Protein AF-A0A848JXN6-F1 (afdb_monomer_lite)

Radius of gyration: 14.68 Å; chains: 1; bounding box: 45×11×31 Å

Structure (mmCIF, N/CA/C/O backbone):
data_AF-A0A848JXN6-F1
#
_entry.id   AF-A0A848JXN6-F1
#
loop_
_atom_site.group_PDB
_atom_site.id
_atom_site.type_symbol
_atom_site.label_atom_id
_atom_site.label_alt_id
_atom_site.label_comp_id
_atom_site.label_asym_id
_atom_site.label_entity_id
_atom_site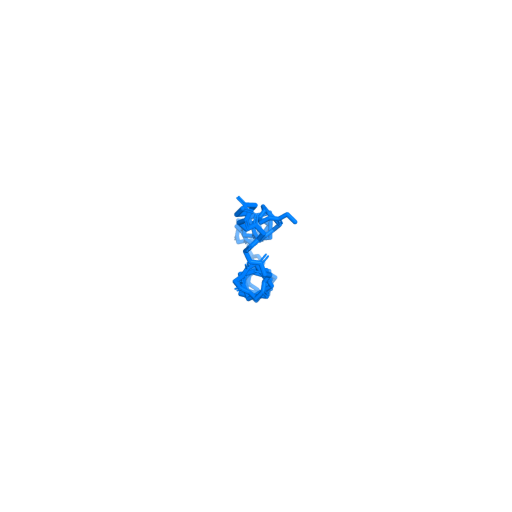.label_seq_id
_atom_site.pdbx_PDB_ins_code
_atom_site.Cartn_x
_atom_site.Cartn_y
_atom_site.Cartn_z
_atom_site.occupancy
_atom_site.B_iso_or_equiv
_atom_site.auth_seq_id
_atom_site.auth_comp_id
_atom_site.auth_asym_id
_atom_site.auth_atom_id
_atom_site.pdbx_PDB_model_num
ATOM 1 N N . MET A 1 1 ? 9.271 6.300 -9.249 1.00 64.25 1 MET A N 1
ATOM 2 C CA . MET A 1 1 ? 10.001 6.034 -7.985 1.00 64.25 1 MET A CA 1
ATOM 3 C C . MET A 1 1 ? 9.376 4.813 -7.325 1.00 64.25 1 MET A C 1
ATOM 5 O O . MET A 1 1 ? 8.156 4.779 -7.223 1.00 64.25 1 MET A O 1
ATOM 9 N N . MET A 1 2 ? 10.160 3.820 -6.895 1.00 74.75 2 MET A N 1
ATOM 10 C 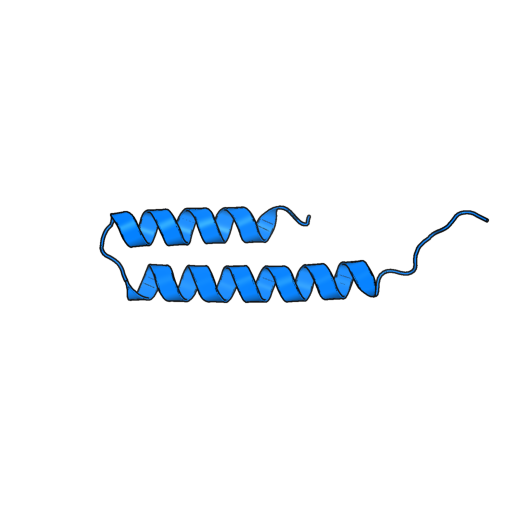CA . MET A 1 2 ? 9.622 2.582 -6.295 1.00 74.75 2 MET A CA 1
ATOM 11 C C . MET A 1 2 ? 8.889 2.778 -4.954 1.00 74.75 2 MET A C 1
ATOM 13 O O . MET A 1 2 ? 8.297 1.837 -4.444 1.00 74.75 2 MET A O 1
ATOM 17 N N . SER A 1 3 ? 8.892 3.984 -4.379 1.00 85.44 3 SER A N 1
ATOM 18 C CA . SER A 1 3 ? 8.243 4.298 -3.100 1.00 85.44 3 SER A CA 1
ATOM 19 C C . SER A 1 3 ? 6.716 4.479 -3.182 1.00 85.44 3 SER A C 1
ATOM 21 O O . SER A 1 3 ? 6.034 4.374 -2.167 1.00 85.44 3 SER A O 1
ATOM 23 N N . LEU A 1 4 ? 6.156 4.725 -4.372 1.00 85.31 4 LEU A N 1
ATOM 24 C CA . LEU A 1 4 ? 4.719 4.958 -4.590 1.00 85.31 4 LEU A CA 1
ATOM 25 C C . LEU A 1 4 ? 3.776 3.889 -3.987 1.00 85.31 4 LEU A C 1
ATOM 27 O O . LEU A 1 4 ? 2.832 4.270 -3.291 1.00 85.31 4 LEU A O 1
ATOM 31 N N . PRO A 1 5 ? 3.999 2.574 -4.191 1.00 88.50 5 PRO A N 1
ATOM 32 C CA . PRO A 1 5 ? 3.112 1.538 -3.657 1.00 88.50 5 PRO A CA 1
ATOM 33 C C . PRO A 1 5 ? 3.023 1.532 -2.125 1.00 88.50 5 PRO A C 1
ATOM 35 O O . PRO A 1 5 ? 1.966 1.197 -1.589 1.00 88.50 5 PRO A O 1
ATOM 38 N N . PHE A 1 6 ? 4.073 1.959 -1.416 1.00 89.44 6 PHE A N 1
ATOM 39 C CA . PHE A 1 6 ? 4.094 2.004 0.050 1.00 89.44 6 PHE A CA 1
ATOM 40 C C . PHE A 1 6 ? 3.115 3.040 0.616 1.00 89.44 6 PHE A C 1
ATOM 42 O O . PHE A 1 6 ? 2.446 2.770 1.612 1.00 89.44 6 PHE A O 1
ATOM 49 N N . PHE A 1 7 ? 2.958 4.190 -0.049 1.00 90.88 7 PHE A N 1
ATOM 50 C CA . PHE A 1 7 ? 1.971 5.198 0.349 1.00 90.88 7 PHE A CA 1
ATOM 51 C C . PHE A 1 7 ? 0.536 4.693 0.177 1.00 90.88 7 PHE A C 1
ATOM 53 O O . PHE A 1 7 ? -0.311 4.947 1.030 1.00 90.88 7 PHE A O 1
ATOM 60 N N . GLY A 1 8 ? 0.255 3.928 -0.881 1.00 89.94 8 GLY A N 1
ATOM 61 C CA . GLY A 1 8 ? -1.070 3.330 -1.053 1.00 89.94 8 GLY A CA 1
ATOM 62 C C . GLY A 1 8 ? -1.375 2.243 -0.009 1.00 89.94 8 GLY A C 1
ATOM 63 O O . GLY A 1 8 ? -2.501 2.174 0.481 1.00 89.94 8 GLY A O 1
ATOM 64 N N . VAL A 1 9 ? -0.371 1.471 0.436 1.00 90.19 9 VAL A N 1
ATOM 65 C CA . VAL A 1 9 ? -0.536 0.506 1.541 1.00 90.19 9 VAL A CA 1
ATOM 66 C C . VAL A 1 9 ? -0.790 1.242 2.857 1.00 90.19 9 VAL A C 1
ATOM 68 O O . VAL A 1 9 ? -1.656 0.836 3.630 1.00 90.19 9 VAL A O 1
ATOM 71 N N . PHE A 1 10 ? -0.095 2.354 3.098 1.00 91.38 10 PHE A N 1
ATOM 72 C CA . PHE A 1 10 ? -0.350 3.208 4.257 1.00 91.38 10 PHE A CA 1
ATOM 73 C C . PHE A 1 10 ? -1.793 3.739 4.273 1.00 91.38 10 PHE A C 1
ATOM 75 O O . PHE A 1 10 ? -2.471 3.657 5.297 1.00 91.38 10 PHE A O 1
ATOM 82 N N . LEU A 1 11 ? -2.305 4.205 3.129 1.00 91.50 11 LEU A N 1
ATOM 83 C CA . LEU A 1 11 ? -3.702 4.632 3.007 1.00 91.50 11 LEU A CA 1
ATOM 84 C C . LEU A 1 11 ? -4.685 3.468 3.203 1.00 91.50 11 LEU A C 1
ATOM 86 O O . LEU A 1 11 ? -5.715 3.652 3.850 1.00 91.50 11 LEU A O 1
ATOM 90 N N . ALA A 1 12 ? -4.370 2.268 2.708 1.00 90.81 12 ALA A N 1
ATOM 91 C CA . ALA A 1 12 ? -5.185 1.074 2.937 1.00 90.81 12 ALA A CA 1
ATOM 92 C C . ALA A 1 12 ? -5.277 0.722 4.433 1.00 90.81 12 ALA A C 1
ATOM 94 O O . ALA A 1 12 ? -6.353 0.384 4.936 1.00 90.81 12 ALA A O 1
ATOM 95 N N . LEU A 1 13 ? -4.169 0.856 5.169 1.00 90.94 13 LEU A N 1
ATOM 96 C CA . LEU A 1 13 ? -4.138 0.672 6.621 1.00 90.94 13 LEU A CA 1
ATOM 97 C C . LEU A 1 13 ? -4.964 1.743 7.342 1.00 90.94 13 LEU A C 1
ATOM 99 O O . LEU A 1 13 ? -5.790 1.399 8.185 1.00 90.94 13 LEU A O 1
ATOM 103 N N . ALA A 1 14 ? -4.822 3.016 6.968 1.00 93.19 14 ALA A N 1
ATOM 104 C CA . ALA A 1 14 ? -5.641 4.095 7.523 1.00 93.19 14 ALA A CA 1
ATOM 105 C C . ALA A 1 14 ? -7.146 3.863 7.274 1.00 93.19 14 ALA A C 1
ATOM 107 O O . ALA A 1 14 ? -7.950 3.976 8.199 1.00 93.19 14 ALA A O 1
ATOM 108 N N . ALA A 1 15 ? -7.528 3.443 6.063 1.00 91.69 15 ALA A N 1
ATOM 109 C CA . ALA A 1 15 ? -8.911 3.097 5.727 1.00 91.69 15 ALA A CA 1
ATOM 110 C C . ALA A 1 15 ? -9.428 1.889 6.533 1.00 91.69 15 ALA A C 1
ATOM 112 O O . ALA A 1 15 ? -10.600 1.854 6.914 1.00 91.69 15 ALA A O 1
ATOM 113 N N . THR A 1 16 ? -8.552 0.927 6.849 1.00 92.31 16 THR A N 1
ATOM 114 C CA . THR A 1 16 ? -8.877 -0.213 7.723 1.00 92.31 16 THR A CA 1
ATOM 115 C C . THR A 1 16 ? -9.183 0.256 9.144 1.00 92.31 16 THR A C 1
ATOM 117 O O . THR A 1 16 ? -10.184 -0.168 9.722 1.00 92.31 16 THR A O 1
ATOM 120 N N . LEU A 1 17 ? -8.371 1.172 9.684 1.00 92.75 17 LEU A N 1
ATOM 121 C CA . LEU A 1 17 ? -8.578 1.758 11.015 1.00 92.75 17 LEU A CA 1
ATOM 122 C C . LEU A 1 17 ? -9.866 2.591 11.094 1.00 92.75 17 LEU A C 1
ATOM 124 O O . LEU A 1 17 ? -10.508 2.630 12.139 1.00 92.75 17 LEU A O 1
ATOM 128 N N . MET A 1 18 ? -10.283 3.203 9.984 1.00 93.94 18 MET A N 1
ATOM 129 C CA . MET A 1 18 ? -11.557 3.927 9.868 1.00 93.94 18 MET A CA 1
ATOM 130 C C . MET A 1 18 ? -12.771 3.006 9.631 1.00 93.94 18 MET A C 1
ATOM 132 O O . MET A 1 18 ? -13.884 3.494 9.442 1.00 93.94 18 MET A O 1
ATOM 136 N N . GLY A 1 19 ? -12.583 1.680 9.602 1.00 92.50 19 GLY A N 1
ATOM 137 C CA . GLY A 1 19 ? -13.652 0.701 9.373 1.00 92.50 19 GLY A CA 1
ATOM 138 C C . GLY A 1 19 ? -14.121 0.592 7.916 1.00 92.50 19 GLY A C 1
ATOM 139 O O . GLY A 1 19 ? -15.049 -0.163 7.615 1.00 92.50 19 GLY A O 1
ATOM 140 N N . GLN A 1 20 ? -13.475 1.291 6.981 1.00 89.62 20 GLN A N 1
ATOM 141 C CA . GLN A 1 20 ? -13.847 1.313 5.567 1.00 89.62 20 GLN A CA 1
ATOM 142 C C . GLN A 1 20 ? -13.228 0.130 4.807 1.00 89.62 20 GLN A C 1
ATOM 144 O O . GLN A 1 20 ? -12.325 0.290 3.985 1.00 89.62 20 GLN A O 1
ATOM 149 N N . ARG A 1 21 ? -13.742 -1.081 5.063 1.00 89.12 21 ARG A N 1
ATOM 150 C CA . ARG A 1 21 ? -13.223 -2.343 4.493 1.00 89.12 21 ARG A CA 1
ATOM 151 C C . ARG A 1 21 ? -13.071 -2.330 2.970 1.00 89.12 21 ARG A C 1
ATOM 153 O O . ARG A 1 21 ? -12.044 -2.770 2.466 1.00 89.12 21 ARG A O 1
ATOM 160 N N . MET A 1 22 ? -14.069 -1.829 2.240 1.00 92.19 22 MET A N 1
ATOM 161 C CA . MET A 1 22 ? -14.019 -1.814 0.771 1.00 92.19 22 MET A CA 1
ATOM 162 C C . MET A 1 22 ? -12.950 -0.853 0.244 1.00 92.19 22 MET A C 1
ATOM 164 O O . MET A 1 22 ? -12.213 -1.207 -0.672 1.00 92.19 22 MET A O 1
ATOM 168 N N . ALA A 1 23 ? -12.817 0.328 0.854 1.00 89.81 23 ALA A N 1
ATOM 169 C CA . ALA A 1 23 ? -11.778 1.289 0.491 1.00 89.81 23 ALA A CA 1
ATOM 170 C C . ALA A 1 23 ? -10.378 0.744 0.809 1.00 89.81 23 ALA A C 1
ATOM 172 O O . ALA A 1 23 ? -9.476 0.857 -0.016 1.00 89.81 23 ALA A O 1
ATOM 173 N N . ALA A 1 24 ? -10.212 0.084 1.960 1.00 91.50 24 ALA A N 1
ATOM 174 C CA . ALA A 1 24 ? -8.963 -0.570 2.335 1.00 91.50 24 ALA A CA 1
ATOM 175 C C . ALA A 1 24 ? -8.551 -1.659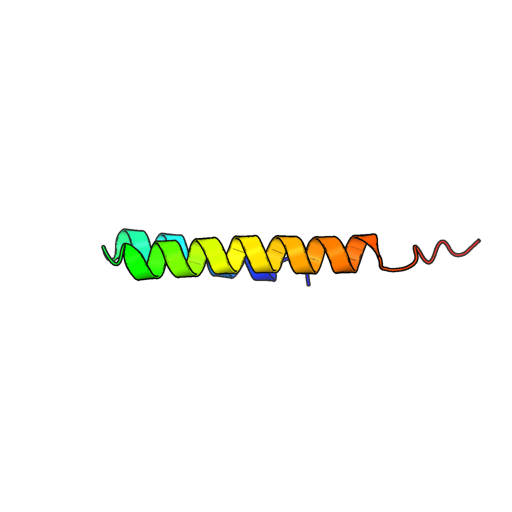 1.332 1.00 91.50 24 ALA A C 1
ATOM 177 O O . ALA A 1 24 ? -7.406 -1.679 0.884 1.00 91.50 24 ALA A O 1
ATOM 178 N N . LEU A 1 25 ? -9.487 -2.527 0.932 1.00 93.44 25 LEU A N 1
ATOM 179 C CA . LEU A 1 25 ? -9.230 -3.565 -0.070 1.00 93.44 25 LEU A CA 1
ATOM 180 C C . LEU A 1 25 ? -8.882 -2.963 -1.435 1.00 93.44 25 LEU A C 1
ATOM 182 O O . LEU A 1 25 ? -7.910 -3.391 -2.054 1.00 93.44 25 LEU A O 1
ATOM 186 N N . ALA A 1 26 ? -9.629 -1.953 -1.885 1.00 94.81 26 ALA A N 1
ATOM 187 C CA . ALA A 1 26 ? -9.363 -1.282 -3.154 1.00 94.81 26 ALA A CA 1
ATOM 188 C C . ALA A 1 26 ? -7.970 -0.631 -3.172 1.00 94.81 26 ALA A C 1
ATOM 190 O O . ALA A 1 26 ? -7.204 -0.844 -4.112 1.00 94.81 26 ALA A O 1
ATOM 191 N N . LEU A 1 27 ? -7.614 0.102 -2.112 1.00 93.69 27 LEU A N 1
ATOM 192 C CA . LEU A 1 27 ? -6.299 0.731 -1.965 1.00 93.69 27 LEU A CA 1
ATOM 193 C C . LEU A 1 27 ? -5.174 -0.306 -1.913 1.00 93.69 27 LEU A C 1
ATOM 195 O O . LEU A 1 27 ? -4.143 -0.123 -2.557 1.00 93.69 27 LEU A O 1
ATOM 199 N N . TRP A 1 28 ? -5.386 -1.418 -1.209 1.00 93.69 28 TRP A N 1
ATOM 200 C CA . TRP A 1 28 ? -4.413 -2.503 -1.140 1.00 93.69 28 TRP A CA 1
ATOM 201 C C . TRP A 1 28 ? -4.166 -3.141 -2.514 1.00 93.69 28 TRP A C 1
ATOM 203 O O . TRP A 1 28 ? -3.014 -3.243 -2.941 1.00 93.69 28 TRP A O 1
ATOM 213 N N . VAL A 1 29 ? -5.228 -3.50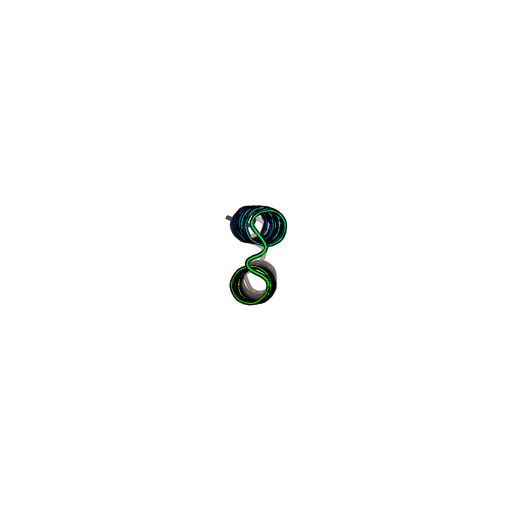4 -3.245 1.00 96.44 29 VAL A N 1
ATOM 214 C CA . VAL A 1 29 ? -5.114 -4.079 -4.599 1.00 96.44 29 VAL A CA 1
ATOM 215 C C . VAL A 1 29 ? -4.407 -3.106 -5.544 1.00 96.44 29 VAL A C 1
ATOM 217 O O . VAL A 1 29 ? -3.512 -3.509 -6.288 1.00 96.44 29 VAL A O 1
ATOM 220 N N . LEU A 1 30 ? -4.764 -1.821 -5.491 1.00 95.50 30 LEU A N 1
ATOM 221 C CA . LEU A 1 30 ? -4.170 -0.788 -6.338 1.00 95.50 30 LEU A CA 1
ATOM 222 C C . LEU A 1 30 ? -2.675 -0.603 -6.036 1.00 95.50 30 LEU A C 1
ATOM 224 O O . LEU A 1 30 ? -1.866 -0.487 -6.960 1.00 95.50 30 LEU A O 1
ATOM 228 N N . SER A 1 31 ? -2.284 -0.666 -4.762 1.00 93.50 31 SER A N 1
ATOM 229 C CA . SER A 1 31 ? -0.881 -0.673 -4.342 1.00 93.50 31 SER A CA 1
ATOM 230 C C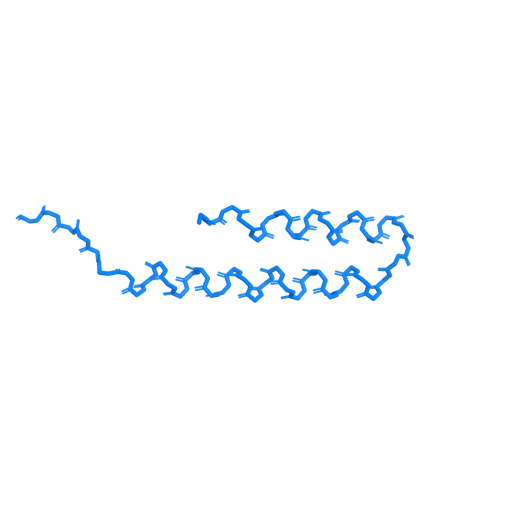 . SER A 1 31 ? -0.102 -1.866 -4.877 1.00 93.50 31 SER A C 1
ATOM 232 O O . SER A 1 31 ? 0.995 -1.685 -5.410 1.00 93.50 31 SER A O 1
ATOM 234 N N . VAL A 1 32 ? -0.660 -3.073 -4.769 1.00 94.25 32 VAL A N 1
ATOM 235 C CA . VAL A 1 32 ? -0.023 -4.293 -5.286 1.00 94.25 32 VAL A CA 1
ATOM 236 C C . VAL A 1 32 ? 0.139 -4.207 -6.804 1.00 94.25 32 VAL A C 1
ATOM 238 O O . VAL A 1 32 ? 1.232 -4.446 -7.317 1.00 94.25 32 VAL A O 1
ATOM 241 N N . ALA A 1 33 ? -0.903 -3.790 -7.527 1.00 95.31 33 ALA A N 1
ATOM 242 C CA . ALA A 1 33 ? -0.846 -3.619 -8.977 1.00 95.31 33 ALA A CA 1
ATOM 243 C C . ALA A 1 33 ? 0.213 -2.585 -9.392 1.00 95.31 33 ALA A C 1
ATOM 245 O O . ALA A 1 33 ? 1.019 -2.845 -10.285 1.00 95.31 33 ALA A O 1
ATOM 246 N N . THR A 1 34 ? 0.269 -1.445 -8.698 1.00 93.50 34 THR A N 1
ATOM 247 C CA . THR A 1 34 ? 1.279 -0.404 -8.939 1.00 93.50 34 THR A CA 1
ATOM 248 C C . THR A 1 34 ? 2.689 -0.943 -8.710 1.00 93.50 34 THR A C 1
ATOM 250 O O . THR A 1 34 ? 3.582 -0.684 -9.515 1.00 93.50 34 THR A O 1
ATOM 253 N N . MET A 1 35 ? 2.895 -1.732 -7.650 1.00 92.12 35 MET A N 1
ATOM 254 C CA . MET A 1 35 ? 4.189 -2.355 -7.380 1.00 92.12 35 MET A CA 1
ATOM 255 C C . MET A 1 35 ? 4.613 -3.302 -8.505 1.00 92.12 35 MET A C 1
ATOM 257 O O . MET A 1 35 ? 5.747 -3.214 -8.966 1.00 92.12 35 MET A O 1
ATOM 261 N N . LEU A 1 36 ? 3.708 -4.158 -8.988 1.00 93.06 36 LEU A N 1
ATOM 262 C CA . LEU A 1 36 ? 3.996 -5.079 -10.093 1.00 93.06 36 LEU A CA 1
ATOM 263 C C . LEU A 1 36 ? 4.332 -4.338 -11.391 1.00 93.06 36 LEU A C 1
ATOM 265 O O . LEU A 1 36 ? 5.264 -4.724 -12.093 1.00 93.06 36 LEU A O 1
ATOM 269 N N . VAL A 1 37 ? 3.609 -3.258 -11.697 1.00 92.19 37 VAL A N 1
ATOM 270 C CA . VAL A 1 37 ? 3.884 -2.420 -12.873 1.00 92.19 37 VAL A CA 1
ATOM 271 C C . VAL A 1 37 ? 5.255 -1.761 -12.761 1.00 92.19 37 VAL A C 1
ATOM 273 O O . VAL A 1 37 ? 6.046 -1.847 -13.697 1.00 92.19 37 VAL A O 1
ATOM 276 N N . LEU A 1 38 ? 5.568 -1.144 -11.619 1.00 89.50 38 LEU A N 1
ATOM 277 C CA . LEU A 1 38 ? 6.864 -0.495 -11.404 1.00 89.50 38 LEU A CA 1
ATOM 278 C C . LEU A 1 38 ? 8.019 -1.497 -11.415 1.00 89.50 38 LEU A C 1
ATOM 280 O O . LEU A 1 38 ? 9.069 -1.200 -11.976 1.00 89.50 38 LEU A O 1
ATOM 284 N N . PHE A 1 39 ? 7.820 -2.680 -10.836 1.00 88.81 39 PHE A N 1
ATOM 285 C CA . PHE A 1 39 ? 8.795 -3.762 -10.892 1.00 88.81 39 PHE A CA 1
ATOM 286 C C . PHE A 1 39 ? 9.032 -4.216 -12.331 1.00 88.81 39 PHE A C 1
ATOM 288 O O . PHE A 1 39 ? 10.178 -4.318 -12.757 1.00 88.81 39 PHE A O 1
ATOM 295 N N . ARG A 1 40 ? 7.959 -4.427 -13.104 1.00 88.56 40 ARG A N 1
ATOM 296 C CA . ARG A 1 40 ? 8.065 -4.793 -14.518 1.00 88.56 40 ARG A CA 1
ATOM 297 C C . ARG A 1 40 ? 8.863 -3.750 -15.289 1.00 88.56 40 ARG A C 1
ATOM 299 O O . ARG A 1 40 ? 9.791 -4.137 -15.983 1.00 88.56 40 ARG A O 1
ATOM 306 N N . LEU A 1 41 ? 8.526 -2.468 -15.130 1.00 87.88 41 LEU A N 1
ATOM 307 C CA . LEU A 1 41 ? 9.241 -1.368 -15.780 1.00 87.88 41 LEU A CA 1
ATOM 308 C C . LEU A 1 41 ? 10.727 -1.394 -15.418 1.00 87.88 41 LEU A C 1
ATOM 310 O O . LEU A 1 41 ? 11.557 -1.425 -16.316 1.00 87.88 41 LEU A O 1
ATOM 314 N N . HIS A 1 42 ? 11.048 -1.519 -14.130 1.00 85.00 42 HIS A N 1
ATOM 315 C CA . HIS A 1 42 ? 12.429 -1.544 -13.659 1.00 85.00 42 HIS A CA 1
ATOM 316 C C . HIS A 1 42 ? 13.245 -2.742 -14.160 1.00 85.00 42 HIS A C 1
ATOM 318 O O . HIS A 1 42 ? 14.438 -2.612 -14.398 1.00 85.00 42 HIS A O 1
A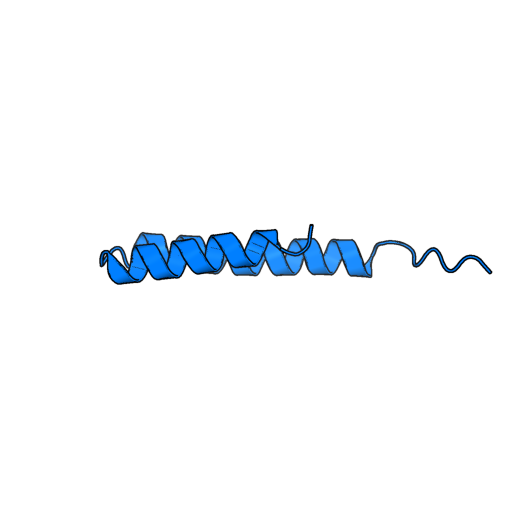TOM 324 N N . VAL A 1 43 ? 12.622 -3.914 -14.307 1.00 85.31 43 VAL A N 1
ATOM 325 C CA . VAL A 1 43 ? 13.294 -5.117 -14.828 1.00 85.31 43 VAL A CA 1
ATOM 326 C C . VAL A 1 43 ? 13.451 -5.064 -16.349 1.00 85.31 43 VAL A C 1
ATOM 328 O O . VAL A 1 43 ? 14.395 -5.638 -16.886 1.00 85.31 43 VAL A O 1
ATOM 331 N N . THR A 1 44 ? 12.535 -4.398 -17.057 1.00 84.06 44 THR A N 1
ATOM 332 C CA . THR A 1 44 ? 12.638 -4.190 -18.510 1.00 84.06 44 THR A CA 1
ATOM 333 C C . THR A 1 44 ? 13.512 -3.006 -18.895 1.00 84.06 44 THR A C 1
ATOM 335 O O . THR A 1 44 ? 13.874 -2.891 -20.065 1.00 84.06 44 THR A O 1
ATOM 338 N N . ASP A 1 45 ? 13.831 -2.128 -17.944 1.00 78.88 45 ASP A N 1
ATOM 339 C CA . ASP A 1 45 ? 14.764 -1.041 -18.179 1.00 78.88 45 ASP A CA 1
ATOM 340 C C . ASP A 1 45 ? 16.127 -1.651 -18.545 1.00 78.88 45 ASP A C 1
ATOM 342 O O . ASP A 1 45 ? 16.658 -2.472 -17.788 1.00 78.88 45 ASP A O 1
ATOM 346 N N . PRO A 1 46 ? 16.693 -1.306 -19.719 1.00 75.19 46 PRO A N 1
ATOM 347 C CA . PRO A 1 46 ? 17.988 -1.822 -20.117 1.00 75.19 46 PRO A CA 1
ATOM 348 C C . PRO A 1 46 ? 18.993 -1.419 -19.047 1.00 75.19 46 PRO A C 1
ATOM 350 O O . PRO A 1 46 ? 19.150 -0.235 -18.736 1.00 75.19 46 PRO A O 1
ATOM 353 N N . LEU A 1 47 ? 19.650 -2.421 -18.465 1.00 69.19 47 LEU A N 1
ATOM 354 C CA . LEU A 1 47 ? 20.696 -2.206 -17.485 1.00 69.19 47 LEU A CA 1
ATOM 355 C C . LEU A 1 47 ? 21.792 -1.418 -18.206 1.00 69.19 47 LEU A C 1
ATOM 357 O O . LEU A 1 47 ? 22.540 -1.984 -19.002 1.00 69.19 47 LEU A O 1
ATOM 361 N N . ASN A 1 48 ? 21.840 -0.101 -17.985 1.00 64.81 48 ASN A N 1
ATOM 362 C CA . ASN A 1 48 ? 22.901 0.758 -18.495 1.00 64.81 48 ASN A CA 1
ATOM 363 C C . ASN A 1 48 ? 24.161 0.467 -17.677 1.00 64.81 48 ASN A C 1
ATOM 365 O O . ASN A 1 48 ? 24.597 1.262 -16.844 1.00 64.81 48 ASN A O 1
ATOM 369 N N . ILE A 1 49 ? 24.684 -0.743 -17.852 1.00 64.81 49 ILE A N 1
ATOM 370 C CA . ILE A 1 49 ? 26.032 -1.091 -17.460 1.00 64.81 49 ILE A CA 1
ATOM 371 C C . ILE A 1 49 ? 26.883 -0.287 -18.433 1.00 64.81 49 ILE A C 1
ATOM 373 O O . ILE A 1 49 ? 26.983 -0.643 -19.605 1.00 64.81 49 ILE A O 1
ATOM 377 N N . ALA A 1 50 ? 27.413 0.845 -17.972 1.00 62.69 50 ALA A N 1
ATOM 378 C CA . ALA A 1 50 ? 28.519 1.499 -18.646 1.00 62.69 50 ALA A CA 1
ATOM 379 C C . ALA A 1 50 ? 29.668 0.480 -18.678 1.00 62.69 50 ALA A C 1
ATOM 381 O O . ALA A 1 50 ? 30.354 0.287 -17.675 1.00 62.69 50 ALA A O 1
ATOM 382 N N . LEU A 1 51 ? 29.753 -0.261 -19.783 1.00 50.88 51 LEU A N 1
ATOM 383 C CA . LEU A 1 51 ? 30.878 -1.112 -20.150 1.00 50.88 51 LEU A CA 1
ATOM 384 C C . LEU A 1 51 ? 31.945 -0.231 -20.793 1.00 50.88 51 LEU A C 1
ATOM 386 O O . LEU A 1 51 ? 31.584 0.525 -21.724 1.00 50.88 51 LEU A O 1
#

Sequence (51 aa):
MMSLPFFGVFLALAATLMGQRMAALALWVLSVATMLVLFRLHVTDPLNIAL

pLDDT: mean 86.84, std 10.03, range [50.88, 96.44]

Secondary structure (DSSP, 8-state):
-TTHHHHHHHHHHHHHHTT-HHHHHHHHHHHHHHHHHHHHHHHHS------

Foldseek 3Di:
DLCVLVVLQVVLVVCVVVVNPVSSVVSNVVSVVVNVVVVVVVVPPPPPPVD